Protein AF-A0A7U9KSP5-F1 (afdb_monomer)

Nearest PDB structures (foldseek):
  8i9w-assembly1_CV  TM=2.836E-01  e=3.031E+00  Thermochaetoides thermophila DSM 1495

Solvent-accessible surface area (backbone atoms only — not comparable to full-atom values): 4833 Å² total; per-residue (Å²): 108,76,48,78,47,78,48,66,75,72,95,52,94,94,53,79,78,79,88,57,75,63,45,79,50,77,40,54,92,48,68,67,44,46,52,51,49,67,68,27,66,62,36,62,70,54,46,55,64,47,46,66,74,77,42,67,71,91,76,63,84,85,82,90,84,77,93,75,90,79,132

pLDDT: mean 90.33, std 4.38, range [69.31, 95.5]

Sequence (71 aa):
MRKYTVSHPVPAGNYPPRAYDGLTEIWFENWEDHDAFFASENYRTLVNPDEARFIDMESVAVMVTEEKKVM

InterPro domains:
  IPR009799 EthD domain [PF07110] (3-57)
  IPR011008 Dimeric alpha-beta barrel [SSF54909] (2-68)

Structure (mmCIF, N/CA/C/O backbone):
data_AF-A0A7U9KSP5-F1
#
_entry.id   AF-A0A7U9KSP5-F1
#
loop_
_atom_site.group_PDB
_atom_site.id
_atom_site.type_symbol
_atom_site.label_atom_id
_atom_site.label_alt_id
_atom_site.label_comp_id
_atom_site.label_asym_id
_atom_site.label_entity_id
_atom_site.label_seq_id
_atom_site.pdbx_PDB_ins_code
_atom_site.Cartn_x
_atom_site.Cartn_y
_atom_site.Cartn_z
_atom_site.occupancy
_atom_site.B_iso_or_equiv
_atom_site.auth_seq_id
_atom_site.auth_comp_id
_atom_site.auth_asym_id
_atom_site.auth_atom_id
_atom_site.pdbx_PDB_model_num
ATOM 1 N N . MET A 1 1 ? -4.261 6.236 12.055 1.00 79.88 1 MET A N 1
ATOM 2 C CA . MET A 1 1 ? -3.329 6.129 10.898 1.00 79.88 1 MET A CA 1
ATOM 3 C C . MET A 1 1 ? -2.115 7.015 11.138 1.00 79.88 1 MET A C 1
ATOM 5 O O . MET A 1 1 ? -2.265 8.226 11.241 1.00 79.88 1 MET A O 1
ATOM 9 N N . ARG A 1 2 ? -0.925 6.417 11.225 1.00 87.62 2 ARG A N 1
ATOM 10 C CA . ARG A 1 2 ? 0.345 7.099 11.517 1.00 87.62 2 ARG A CA 1
ATOM 11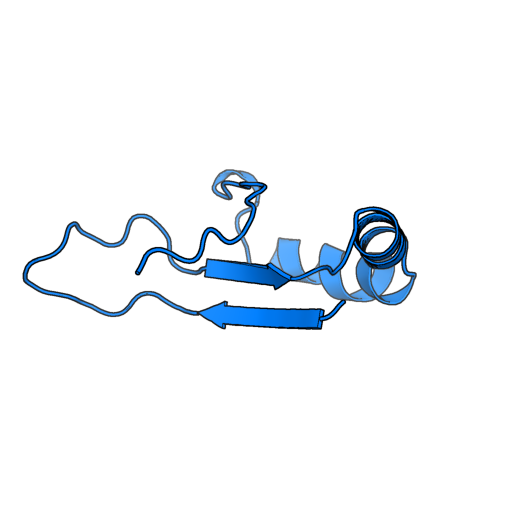 C C . ARG A 1 2 ? 1.044 7.617 10.255 1.00 87.62 2 ARG A C 1
ATOM 13 O O . ARG A 1 2 ? 1.625 8.697 10.272 1.00 87.62 2 ARG A O 1
ATOM 20 N N . LYS A 1 3 ? 1.011 6.845 9.163 1.00 90.31 3 LYS A N 1
ATOM 21 C CA . LYS A 1 3 ? 1.654 7.174 7.879 1.00 90.31 3 LYS A CA 1
ATOM 2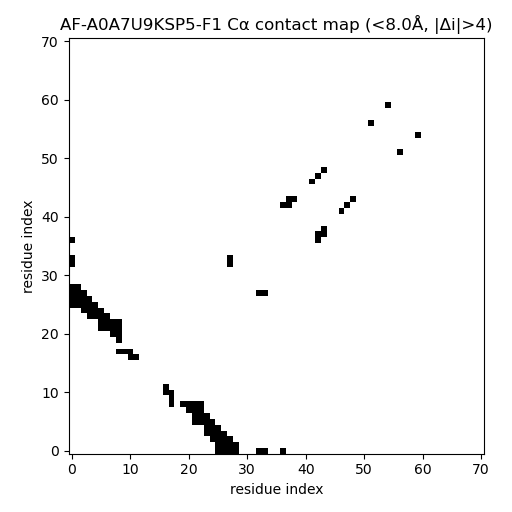2 C C . LYS A 1 3 ? 0.973 6.409 6.743 1.00 90.31 3 LYS A C 1
ATOM 24 O O . LYS A 1 3 ? 0.609 5.254 6.932 1.00 90.31 3 LYS A O 1
ATOM 29 N N . TYR A 1 4 ? 0.844 7.045 5.584 1.00 91.50 4 TYR A N 1
ATOM 30 C CA . TYR A 1 4 ? 0.386 6.426 4.341 1.00 91.50 4 TYR A CA 1
ATOM 31 C C . TYR A 1 4 ? 1.374 6.807 3.241 1.00 91.50 4 TYR A C 1
ATOM 33 O O . TYR A 1 4 ? 1.598 7.997 3.008 1.00 91.50 4 TYR A O 1
ATOM 41 N N . THR A 1 5 ? 1.990 5.827 2.587 1.00 93.75 5 THR A N 1
ATOM 42 C CA . THR A 1 5 ? 2.951 6.067 1.503 1.00 93.75 5 THR A CA 1
ATOM 43 C C . THR A 1 5 ? 2.691 5.174 0.312 1.00 93.75 5 THR A C 1
ATOM 45 O O . THR A 1 5 ? 2.441 3.987 0.475 1.00 93.75 5 THR A O 1
ATOM 48 N N . VAL A 1 6 ? 2.826 5.754 -0.880 1.00 92.50 6 VAL A N 1
ATOM 49 C CA . VAL A 1 6 ? 2.804 5.040 -2.159 1.00 92.50 6 VAL A CA 1
ATOM 50 C C . VAL A 1 6 ? 4.141 5.263 -2.846 1.00 92.50 6 VAL A C 1
ATOM 52 O O . VAL A 1 6 ? 4.630 6.392 -2.909 1.00 92.50 6 VAL A O 1
ATOM 55 N N . SER A 1 7 ? 4.756 4.195 -3.334 1.00 94.06 7 SER A N 1
ATOM 56 C CA . SER A 1 7 ? 6.043 4.228 -4.026 1.00 94.06 7 SER A CA 1
ATOM 57 C C . SER A 1 7 ? 5.989 3.383 -5.289 1.00 94.06 7 SER A C 1
ATOM 59 O O . SER A 1 7 ? 5.389 2.317 -5.291 1.00 94.06 7 SER A O 1
ATOM 61 N N . HIS A 1 8 ? 6.645 3.844 -6.352 1.00 92.69 8 HIS A N 1
ATOM 62 C CA . HIS A 1 8 ? 6.758 3.100 -7.606 1.00 92.69 8 HIS A CA 1
ATOM 63 C C . HIS A 1 8 ? 8.194 2.584 -7.756 1.00 92.69 8 HIS A C 1
ATOM 65 O O . HIS A 1 8 ? 9.141 3.345 -7.522 1.00 92.69 8 HIS A O 1
ATOM 71 N N . PRO A 1 9 ? 8.398 1.318 -8.147 1.00 92.44 9 PRO A N 1
ATOM 72 C CA . PRO A 1 9 ? 9.724 0.757 -8.281 1.00 92.44 9 PRO A CA 1
ATOM 73 C C . PRO A 1 9 ? 10.443 1.341 -9.498 1.00 92.44 9 PRO A C 1
ATOM 75 O O . PRO A 1 9 ? 9.929 1.386 -10.623 1.00 92.44 9 PRO A O 1
ATOM 78 N N . VAL A 1 10 ? 11.687 1.748 -9.267 1.00 92.50 10 VAL A N 1
ATOM 79 C CA . VAL A 1 10 ? 12.583 2.299 -10.285 1.00 92.50 10 VAL A CA 1
ATOM 80 C C . VAL A 1 10 ? 13.455 1.199 -10.902 1.00 92.50 10 VAL A C 1
ATOM 82 O O . VAL A 1 10 ? 13.683 0.167 -10.266 1.00 92.50 10 VAL A O 1
ATOM 85 N N . PRO A 1 11 ? 13.962 1.378 -12.134 1.00 89.00 11 PRO A N 1
ATOM 86 C CA . PRO A 1 11 ? 14.948 0.465 -12.701 1.00 89.00 11 PRO A CA 1
ATOM 87 C C . PRO A 1 11 ? 16.203 0.381 -11.818 1.00 89.00 11 PRO A C 1
ATOM 89 O O . PRO A 1 11 ? 16.813 1.403 -11.507 1.00 89.00 11 PRO A O 1
ATOM 92 N N . ALA A 1 12 ? 16.608 -0.836 -11.449 1.00 90.25 12 ALA A N 1
ATOM 93 C CA . ALA A 1 12 ? 17.7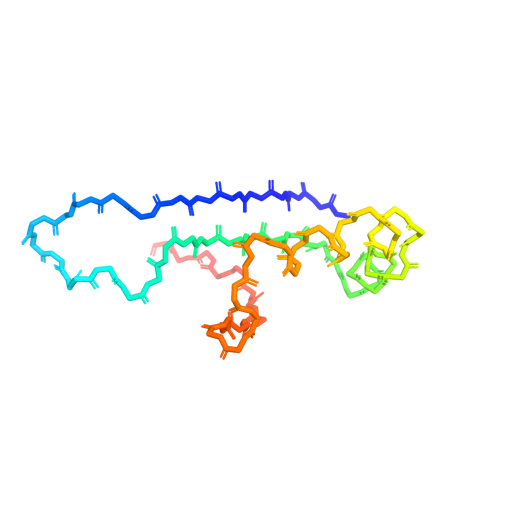94 -1.088 -10.635 1.00 90.25 12 ALA A CA 1
ATOM 94 C C . ALA A 1 12 ? 18.593 -2.260 -11.229 1.00 90.25 12 ALA A C 1
ATOM 96 O O . ALA A 1 12 ? 18.202 -3.415 -11.107 1.00 90.25 12 ALA A O 1
ATOM 97 N N . GLY A 1 13 ? 19.709 -1.960 -11.906 1.00 91.06 13 GLY A N 1
ATOM 98 C CA . GLY A 1 13 ? 20.386 -2.912 -12.804 1.00 91.06 13 GLY A CA 1
ATOM 99 C C . GLY A 1 13 ? 20.934 -4.191 -12.157 1.00 91.06 13 GLY A C 1
ATOM 100 O O . GLY A 1 13 ? 21.017 -5.211 -12.828 1.00 91.06 13 GLY A O 1
ATOM 101 N N . ASN A 1 14 ? 21.267 -4.157 -10.864 1.00 94.44 14 ASN A N 1
ATOM 102 C CA . ASN A 1 14 ? 21.797 -5.316 -10.130 1.00 94.44 14 ASN A CA 1
ATOM 103 C C . ASN A 1 14 ? 20.731 -6.054 -9.301 1.00 94.44 14 ASN A C 1
ATOM 105 O O . ASN A 1 14 ? 21.075 -6.908 -8.487 1.00 94.44 14 ASN A O 1
ATOM 109 N N . TYR A 1 15 ? 19.456 -5.703 -9.463 1.00 92.44 15 TYR A N 1
ATOM 110 C CA . TYR A 1 15 ? 18.346 -6.285 -8.715 1.00 92.44 15 TYR A CA 1
ATOM 111 C C . TYR A 1 15 ? 17.427 -7.077 -9.648 1.00 92.44 15 TYR A C 1
ATOM 113 O O . TYR A 1 15 ? 17.446 -6.860 -10.864 1.00 92.44 15 TYR A O 1
ATOM 121 N N . PRO A 1 16 ? 16.611 -7.996 -9.101 1.00 89.81 16 PRO A N 1
ATOM 122 C CA . PRO A 1 16 ? 15.588 -8.672 -9.881 1.00 89.81 16 PRO A CA 1
ATOM 123 C C . PRO A 1 16 ? 14.674 -7.680 -10.616 1.00 89.81 16 PRO A C 1
ATOM 125 O O . PRO A 1 16 ? 14.472 -6.554 -10.144 1.00 89.81 16 PRO A O 1
ATOM 128 N N . PRO A 1 17 ? 14.092 -8.089 -11.757 1.00 87.25 17 PRO A N 1
ATOM 129 C CA . PRO A 1 17 ? 13.103 -7.276 -12.442 1.00 87.25 17 PRO A CA 1
ATOM 130 C C . PRO A 1 17 ? 11.929 -6.957 -11.511 1.00 87.25 17 PRO A C 1
ATOM 132 O O . PRO A 1 17 ? 11.585 -7.728 -10.614 1.00 87.25 17 PRO A O 1
ATOM 135 N N . ARG A 1 18 ? 11.317 -5.793 -11.739 1.00 87.50 18 ARG A N 1
ATOM 136 C CA . ARG A 1 18 ? 10.189 -5.293 -10.948 1.00 87.50 18 ARG A CA 1
ATOM 137 C C . ARG A 1 18 ? 9.027 -6.282 -11.041 1.00 87.50 18 ARG A C 1
ATOM 139 O O . ARG A 1 18 ? 8.483 -6.471 -12.124 1.00 87.50 18 ARG A O 1
ATOM 146 N N . ALA A 1 19 ? 8.692 -6.914 -9.918 1.00 89.62 19 ALA A N 1
ATOM 147 C CA . ALA A 1 19 ? 7.573 -7.853 -9.827 1.00 89.62 19 ALA A CA 1
ATOM 148 C C . ALA A 1 19 ? 6.218 -7.142 -9.681 1.00 89.62 19 ALA A C 1
ATOM 150 O O . ALA A 1 19 ? 5.202 -7.680 -10.098 1.00 89.62 19 ALA A O 1
ATOM 151 N N . TYR A 1 20 ? 6.233 -5.933 -9.119 1.00 92.19 20 TYR A N 1
ATOM 152 C CA . TYR A 1 20 ? 5.070 -5.072 -8.917 1.00 92.19 20 TYR A CA 1
ATOM 153 C C . TYR A 1 20 ? 5.357 -3.695 -9.520 1.00 92.19 20 TYR A C 1
ATOM 155 O O . TYR A 1 20 ? 6.520 -3.337 -9.730 1.00 92.19 20 TYR A O 1
ATOM 163 N N . ASP A 1 21 ? 4.316 -2.924 -9.800 1.00 92.88 21 ASP A N 1
ATOM 164 C CA . ASP A 1 21 ? 4.382 -1.554 -10.320 1.00 92.88 21 ASP A CA 1
ATOM 165 C C . ASP A 1 21 ? 4.195 -0.484 -9.232 1.00 92.88 21 ASP A C 1
ATOM 167 O O . ASP A 1 21 ? 4.542 0.677 -9.453 1.00 92.88 21 ASP A O 1
ATOM 171 N N . GLY A 1 22 ? 3.749 -0.882 -8.040 1.00 92.69 22 GLY A N 1
ATOM 172 C CA . GLY A 1 22 ? 3.567 -0.015 -6.886 1.00 92.69 22 GLY A CA 1
ATOM 173 C C . GLY A 1 22 ? 3.738 -0.747 -5.554 1.00 92.69 22 GLY A C 1
ATOM 174 O O . GLY A 1 22 ? 3.651 -1.970 -5.464 1.00 92.69 22 GLY A O 1
ATOM 175 N N . LEU A 1 23 ? 3.999 0.030 -4.509 1.00 94.06 23 LEU A N 1
ATOM 176 C CA . LEU A 1 23 ? 4.013 -0.391 -3.115 1.00 94.06 23 LEU A CA 1
ATOM 177 C C . LEU A 1 23 ? 3.234 0.637 -2.303 1.00 94.06 23 LEU A C 1
ATOM 179 O O . LEU A 1 23 ? 3.608 1.813 -2.282 1.00 94.06 23 LEU A O 1
ATOM 183 N N . THR A 1 24 ? 2.204 0.175 -1.603 1.00 94.12 24 THR A N 1
ATOM 184 C CA . THR A 1 24 ? 1.464 0.977 -0.629 1.00 94.12 24 THR A CA 1
ATOM 185 C C . THR A 1 24 ? 1.769 0.469 0.771 1.00 94.12 24 THR A C 1
ATOM 187 O O . THR A 1 24 ? 1.587 -0.709 1.065 1.00 94.12 24 THR A O 1
ATOM 190 N N . GLU A 1 25 ? 2.212 1.367 1.644 1.00 94.94 25 GLU A N 1
ATOM 191 C CA . GLU A 1 25 ? 2.441 1.078 3.057 1.00 94.94 25 GLU A CA 1
ATOM 192 C C . GLU A 1 25 ? 1.544 1.967 3.911 1.00 94.94 25 GLU A C 1
ATOM 194 O O . GLU A 1 25 ? 1.594 3.200 3.818 1.00 94.94 25 GLU A O 1
ATOM 199 N N . ILE A 1 26 ? 0.757 1.336 4.781 1.00 94.56 26 ILE A N 1
ATOM 200 C CA . ILE A 1 26 ? -0.093 2.025 5.747 1.00 94.56 26 ILE A CA 1
ATOM 201 C C . ILE A 1 26 ? 0.341 1.608 7.145 1.00 94.56 26 ILE A C 1
ATOM 203 O O . ILE A 1 26 ? 0.372 0.429 7.484 1.00 94.56 26 ILE A O 1
ATOM 207 N N . TRP A 1 27 ? 0.696 2.600 7.949 1.00 95.50 27 TRP A N 1
ATOM 208 C CA . TRP A 1 27 ? 1.234 2.405 9.284 1.00 95.50 27 TRP A CA 1
ATOM 209 C C . TRP A 1 27 ? 0.172 2.748 10.317 1.00 95.50 27 TRP A C 1
ATOM 211 O O . TRP A 1 27 ? -0.408 3.842 10.296 1.00 95.50 27 TRP A O 1
ATOM 221 N N . PHE A 1 28 ? -0.029 1.837 11.259 1.00 95.19 28 PHE A N 1
ATOM 222 C CA . PHE A 1 28 ? -0.967 1.980 12.364 1.00 95.19 28 PHE A CA 1
ATOM 223 C C . PHE A 1 28 ? -0.232 1.786 13.689 1.00 95.19 28 PHE A C 1
ATOM 225 O O . PHE A 1 28 ? 0.761 1.064 13.742 1.00 95.19 28 PHE A O 1
ATOM 232 N N . GLU A 1 29 ? -0.693 2.460 14.744 1.00 93.75 29 GLU A N 1
ATOM 233 C CA . GLU A 1 29 ? -0.142 2.269 16.095 1.00 93.75 29 GLU A CA 1
ATOM 234 C C . GLU A 1 29 ? -0.684 0.984 16.737 1.00 93.75 29 GLU A C 1
ATOM 236 O O . GLU A 1 29 ? -0.023 0.362 17.564 1.00 93.75 29 GLU A O 1
ATOM 241 N N . ASN A 1 30 ? -1.900 0.581 16.362 1.00 94.25 30 ASN A N 1
ATOM 242 C CA . ASN A 1 30 ? -2.580 -0.602 16.869 1.00 94.25 30 ASN A CA 1
ATOM 243 C C . ASN A 1 30 ? -3.669 -1.071 15.881 1.00 94.25 30 ASN A C 1
ATOM 245 O O . ASN A 1 30 ? -3.931 -0.432 14.860 1.00 94.25 30 ASN A O 1
ATOM 249 N N . TRP A 1 31 ? -4.308 -2.194 16.205 1.00 94.19 31 TRP A N 1
ATOM 250 C CA . TRP A 1 31 ? -5.377 -2.779 15.393 1.00 94.19 31 TRP A CA 1
ATOM 251 C C . TRP A 1 31 ? -6.691 -1.990 15.420 1.00 94.19 31 TRP A C 1
ATOM 253 O O . TRP A 1 31 ? -7.412 -1.990 14.429 1.00 94.19 31 TRP A O 1
ATOM 263 N N . GLU A 1 32 ? -6.987 -1.273 16.503 1.00 95.44 32 GLU A N 1
ATOM 264 C CA . GLU A 1 32 ? -8.191 -0.436 16.581 1.00 95.44 32 GLU A CA 1
ATOM 265 C C . GLU A 1 32 ? -8.134 0.701 15.548 1.00 95.44 32 GLU A C 1
ATOM 267 O O . GLU A 1 32 ? -9.094 0.930 14.813 1.00 95.44 32 GLU A O 1
ATOM 272 N N . ASP A 1 3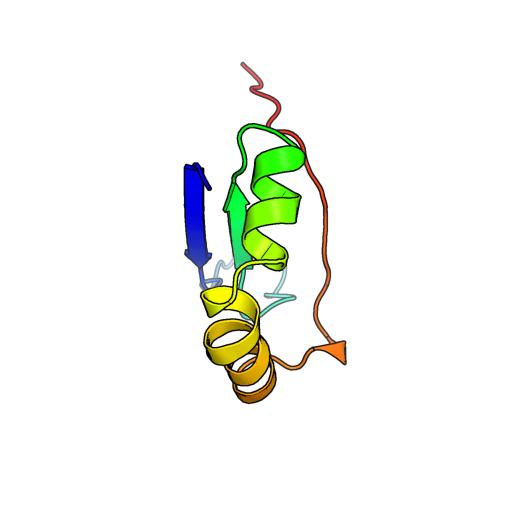3 ? -6.972 1.342 15.404 1.00 93.62 33 ASP A N 1
ATOM 273 C CA . ASP A 1 33 ? -6.703 2.355 14.382 1.00 93.62 33 ASP A CA 1
ATOM 274 C C . ASP A 1 33 ? -6.793 1.797 12.955 1.00 93.62 33 ASP A C 1
ATOM 276 O O . ASP A 1 33 ? -7.228 2.507 12.042 1.00 93.62 33 ASP A O 1
ATOM 280 N N . HIS A 1 34 ? -6.331 0.559 12.753 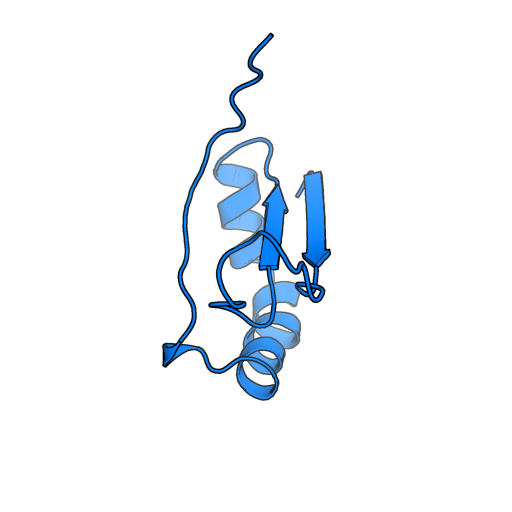1.00 93.94 34 HIS A N 1
ATOM 281 C CA . HIS A 1 34 ? -6.430 -0.147 11.476 1.00 93.94 34 HIS A CA 1
ATOM 282 C C . HIS A 1 34 ? -7.899 -0.359 11.104 1.00 93.94 34 HIS A C 1
ATOM 284 O O . HIS A 1 34 ? -8.347 0.082 10.043 1.00 93.94 34 HIS A O 1
ATOM 290 N N . ASP A 1 35 ? -8.671 -0.968 12.001 1.00 94.19 35 ASP A N 1
ATOM 291 C CA . ASP 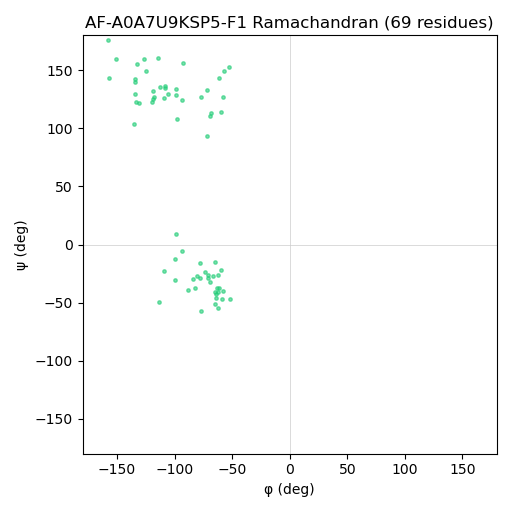A 1 35 ? -10.070 -1.301 11.749 1.00 94.19 35 ASP A CA 1
ATOM 292 C C . ASP A 1 35 ? -10.912 -0.037 11.565 1.00 94.19 35 ASP A C 1
ATOM 294 O O . ASP A 1 35 ? -11.718 0.046 10.636 1.00 94.19 35 ASP A O 1
ATOM 298 N N . ALA A 1 36 ? -10.669 0.996 12.377 1.00 94.00 36 ALA A N 1
ATOM 299 C CA . ALA A 1 36 ? -11.324 2.291 12.239 1.00 94.00 36 ALA A CA 1
ATOM 300 C C . ALA A 1 36 ? -11.027 2.958 10.885 1.00 94.00 36 ALA A C 1
ATOM 302 O O . ALA A 1 36 ? -11.917 3.572 10.292 1.00 94.00 36 ALA A O 1
ATOM 303 N N . PHE A 1 37 ? -9.801 2.829 10.366 1.00 92.06 37 PHE A N 1
ATOM 304 C CA . PHE A 1 37 ? -9.432 3.384 9.064 1.00 92.06 37 PHE A CA 1
ATOM 305 C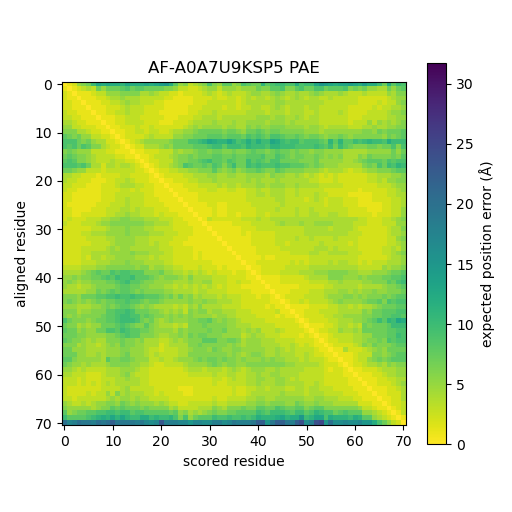 C . PHE A 1 37 ? -10.205 2.718 7.921 1.00 92.06 37 PHE A C 1
ATOM 307 O O . PHE A 1 37 ? -10.840 3.417 7.128 1.00 92.06 37 PHE A O 1
ATOM 314 N N . PHE A 1 38 ? -10.214 1.385 7.865 1.00 90.44 38 PHE A N 1
ATOM 315 C CA . PHE A 1 38 ? -10.919 0.640 6.815 1.00 90.44 38 PHE A CA 1
ATOM 316 C C . PHE A 1 38 ? -12.447 0.710 6.958 1.00 90.44 38 PHE A C 1
ATOM 318 O O . PHE A 1 38 ? -13.171 0.641 5.963 1.00 90.44 38 PHE A O 1
ATOM 325 N N . ALA A 1 39 ? -12.956 0.913 8.176 1.00 92.31 39 ALA A N 1
ATOM 326 C CA . ALA A 1 39 ? -14.371 1.171 8.424 1.00 92.31 39 ALA A CA 1
ATOM 327 C C . ALA A 1 39 ? -14.799 2.613 8.099 1.00 92.31 39 ALA A C 1
ATOM 329 O O . ALA A 1 39 ? -16.000 2.871 7.982 1.00 92.31 39 ALA A O 1
ATOM 330 N N . SER A 1 40 ? -13.852 3.547 7.952 1.00 91.12 40 SER A N 1
ATOM 331 C CA . SER A 1 40 ? -14.162 4.960 7.743 1.00 91.12 40 SER A CA 1
ATOM 332 C C . SER A 1 40 ? -14.951 5.195 6.454 1.00 91.12 40 SER A C 1
ATOM 334 O O . SER A 1 40 ? -14.713 4.575 5.413 1.00 91.12 40 SER A O 1
ATOM 336 N N . GLU A 1 41 ? -15.884 6.145 6.510 1.00 90.56 41 GLU A N 1
ATOM 337 C CA . GLU A 1 41 ? -16.702 6.521 5.355 1.00 90.56 41 GLU A CA 1
ATOM 338 C C . GLU A 1 41 ? -15.832 6.975 4.178 1.00 90.56 41 GLU A C 1
ATOM 340 O O . GLU A 1 41 ? -16.068 6.577 3.039 1.00 90.56 41 GLU A O 1
ATOM 345 N N . ASN A 1 42 ? -14.770 7.733 4.461 1.00 87.94 42 ASN A N 1
ATOM 346 C CA . ASN A 1 42 ? -13.827 8.203 3.453 1.00 87.94 42 ASN A CA 1
ATOM 347 C C . ASN A 1 42 ? -13.161 7.041 2.699 1.00 87.94 42 ASN A C 1
ATOM 349 O O . ASN A 1 42 ? -13.120 7.052 1.468 1.00 87.94 42 ASN A O 1
ATOM 353 N N . TYR A 1 43 ? -12.684 6.016 3.415 1.00 86.50 43 TYR A N 1
ATOM 354 C CA . TYR A 1 43 ? -12.066 4.862 2.764 1.00 86.50 43 TYR A CA 1
ATOM 355 C C . TYR A 1 43 ? -13.081 4.115 1.890 1.00 86.50 43 TYR A C 1
ATOM 357 O O . TYR A 1 43 ? -12.816 3.831 0.726 1.00 86.50 43 TYR A O 1
ATOM 365 N N . ARG A 1 44 ? -14.285 3.865 2.412 1.00 88.56 44 ARG A N 1
ATOM 366 C CA . ARG A 1 44 ? -15.311 3.080 1.710 1.00 88.56 44 ARG A CA 1
ATOM 367 C C . ARG A 1 44 ? -15.912 3.775 0.491 1.00 88.56 44 ARG A C 1
ATOM 369 O O . ARG A 1 44 ? -16.331 3.096 -0.440 1.00 88.56 44 ARG A O 1
ATOM 376 N N . THR A 1 45 ? -16.023 5.100 0.518 1.00 87.38 45 THR A N 1
ATOM 377 C CA . THR A 1 45 ? -16.748 5.860 -0.517 1.00 87.38 45 THR A CA 1
ATOM 378 C C . THR A 1 45 ? -15.834 6.480 -1.560 1.00 87.38 45 THR A C 1
ATOM 380 O O . THR A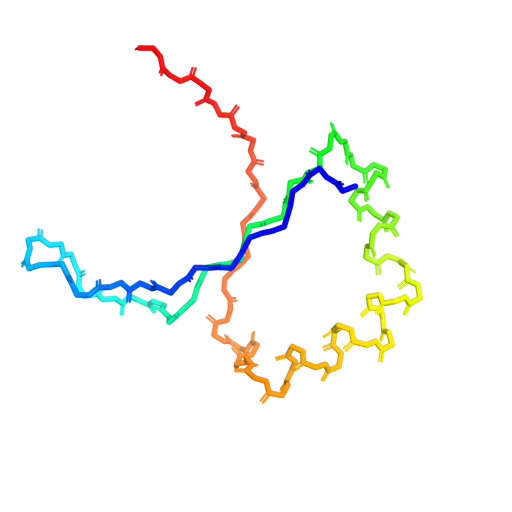 1 45 ? -16.247 6.616 -2.710 1.00 87.38 45 THR A O 1
ATOM 383 N N . LEU A 1 46 ? -14.607 6.840 -1.179 1.00 85.38 46 LEU A N 1
ATOM 384 C CA . LEU A 1 46 ? -13.677 7.536 -2.061 1.00 85.38 46 LEU A CA 1
ATOM 385 C C . LEU A 1 46 ? -12.469 6.675 -2.397 1.00 85.38 46 LEU A C 1
ATOM 387 O O . LEU A 1 46 ? -12.161 6.533 -3.570 1.00 85.38 46 LEU A O 1
ATOM 391 N N . VAL A 1 47 ? -11.811 6.073 -1.405 1.00 84.12 47 VAL A N 1
ATOM 392 C CA . VAL A 1 47 ? -10.528 5.387 -1.635 1.00 84.12 47 VAL A CA 1
ATOM 393 C C . VAL A 1 47 ? -10.727 4.021 -2.288 1.00 84.12 47 VAL A C 1
ATOM 395 O O . VAL A 1 47 ? -10.223 3.788 -3.378 1.00 84.12 47 VAL A O 1
ATOM 398 N N . ASN A 1 48 ? -11.506 3.131 -1.675 1.00 83.31 48 ASN A N 1
ATOM 399 C CA . ASN A 1 48 ? -11.661 1.758 -2.151 1.00 83.31 48 ASN A CA 1
ATOM 400 C C . ASN A 1 48 ? -12.279 1.645 -3.564 1.00 83.31 48 ASN A C 1
ATOM 402 O O . ASN A 1 48 ? -11.782 0.855 -4.368 1.00 83.31 48 ASN A O 1
ATOM 406 N N . PRO A 1 49 ? -13.303 2.443 -3.933 1.00 85.56 49 PRO A N 1
ATOM 407 C CA . PRO A 1 49 ? -13.819 2.432 -5.302 1.00 85.56 49 PRO A CA 1
ATOM 408 C C . PRO A 1 49 ? -12.821 2.974 -6.328 1.00 85.56 49 PRO A C 1
ATOM 410 O O . PRO A 1 49 ? -12.908 2.630 -7.505 1.00 85.56 49 PRO A O 1
ATOM 413 N N . ASP A 1 50 ? -11.913 3.852 -5.902 1.00 85.94 50 ASP A N 1
ATOM 414 C CA . ASP A 1 50 ? -10.899 4.447 -6.766 1.00 85.94 50 ASP A CA 1
ATOM 415 C C . ASP A 1 50 ? -9.694 3.517 -6.942 1.00 85.94 50 ASP A C 1
ATOM 417 O O . ASP A 1 50 ? -9.209 3.359 -8.059 1.00 85.94 50 ASP A O 1
ATOM 421 N N . GLU A 1 51 ? -9.293 2.790 -5.894 1.00 84.44 51 GLU A N 1
ATOM 422 C CA . GLU A 1 51 ? -8.271 1.735 -5.962 1.00 84.44 51 GLU A CA 1
ATOM 423 C C . GLU A 1 51 ? -8.592 0.730 -7.077 1.00 84.44 51 GLU A C 1
ATOM 425 O O . GLU A 1 51 ? -7.748 0.476 -7.931 1.00 84.44 51 GLU A O 1
ATOM 430 N N . ALA A 1 52 ? -9.840 0.262 -7.169 1.00 83.19 52 ALA A N 1
ATOM 431 C CA . ALA A 1 52 ? -10.267 -0.673 -8.214 1.00 83.19 52 ALA A CA 1
ATOM 432 C C . ALA A 1 52 ? -10.224 -0.102 -9.649 1.00 83.19 52 ALA A C 1
ATOM 434 O O . ALA A 1 52 ? -10.314 -0.860 -10.613 1.00 83.19 52 ALA A O 1
ATOM 435 N N . ARG A 1 53 ? -10.118 1.223 -9.825 1.00 86.88 53 ARG A N 1
ATOM 436 C CA . ARG A 1 53 ? -9.961 1.847 -11.153 1.00 86.88 53 ARG A CA 1
ATOM 437 C C . ARG A 1 53 ? -8.516 1.863 -11.627 1.00 86.88 53 ARG A C 1
ATOM 439 O O . ARG A 1 53 ? -8.285 1.873 -12.834 1.00 86.88 53 ARG A O 1
ATOM 446 N N . PHE A 1 54 ? -7.572 1.921 -10.693 1.00 84.38 54 PHE A N 1
ATOM 447 C CA . PHE A 1 54 ? -6.151 2.106 -10.985 1.00 84.38 54 PHE A CA 1
ATOM 448 C C . PHE A 1 54 ? -5.316 0.855 -10.732 1.00 84.38 54 PHE A C 1
ATOM 450 O O . PHE A 1 54 ? -4.236 0.731 -11.302 1.00 84.38 54 PHE A O 1
ATOM 457 N N . ILE A 1 55 ? -5.804 -0.053 -9.892 1.00 86.81 55 ILE A N 1
ATOM 458 C CA . ILE A 1 55 ? -5.075 -1.219 -9.417 1.00 86.81 55 ILE A CA 1
ATOM 459 C C . ILE A 1 55 ? -5.812 -2.471 -9.883 1.00 86.81 55 ILE A C 1
ATOM 461 O O . ILE A 1 55 ? -7.006 -2.643 -9.628 1.00 86.81 55 ILE A O 1
ATOM 465 N N . ASP A 1 56 ? -5.084 -3.367 -10.546 1.00 89.06 56 ASP A N 1
ATOM 466 C CA . ASP A 1 56 ? -5.569 -4.719 -10.801 1.00 89.06 56 ASP A CA 1
ATOM 467 C C . ASP A 1 56 ? -5.555 -5.512 -9.491 1.00 89.06 56 ASP A C 1
ATOM 469 O O . ASP A 1 56 ? -4.540 -6.093 -9.100 1.00 89.06 56 ASP A O 1
ATOM 473 N N . MET A 1 57 ? -6.698 -5.515 -8.806 1.00 86.06 57 MET A N 1
ATOM 474 C CA . MET A 1 57 ? -6.863 -6.137 -7.494 1.00 86.06 57 MET A CA 1
ATOM 475 C C . MET A 1 57 ? -6.579 -7.647 -7.487 1.00 86.06 57 MET A C 1
ATOM 477 O O . MET A 1 57 ? -6.261 -8.178 -6.425 1.00 86.06 57 MET A O 1
ATOM 481 N N . GLU A 1 58 ? -6.648 -8.343 -8.630 1.00 88.44 58 GLU A N 1
ATOM 482 C CA . GLU A 1 58 ? -6.309 -9.774 -8.713 1.00 88.44 58 GLU A CA 1
ATOM 483 C C . GLU A 1 58 ? -4.794 -10.018 -8.624 1.00 88.44 58 GLU A C 1
ATOM 485 O O . GLU A 1 58 ? -4.353 -11.094 -8.220 1.00 88.44 58 GLU A O 1
ATOM 490 N N . SER A 1 59 ? -3.995 -9.004 -8.963 1.00 90.81 59 SER A N 1
ATOM 491 C CA . SER A 1 59 ? -2.530 -9.043 -8.925 1.00 90.81 59 SER A CA 1
ATOM 492 C C . SER A 1 59 ? -1.930 -8.509 -7.615 1.00 90.81 59 SER A C 1
ATOM 494 O O . SER A 1 59 ? -0.717 -8.599 -7.402 1.00 90.81 59 SER A O 1
ATOM 496 N N . VAL A 1 60 ? -2.763 -7.970 -6.715 1.00 91.75 60 VAL A N 1
ATOM 497 C CA . VAL A 1 60 ? -2.317 -7.369 -5.452 1.00 91.75 60 VAL A CA 1
ATOM 498 C C . VAL A 1 60 ? -1.958 -8.442 -4.430 1.00 91.75 60 VAL A C 1
ATOM 500 O O . VAL A 1 60 ? -2.768 -9.293 -4.066 1.00 91.75 60 VAL A O 1
ATOM 503 N N . ALA A 1 61 ? -0.751 -8.336 -3.878 1.00 93.31 61 ALA A N 1
ATOM 504 C CA . ALA A 1 61 ? -0.349 -9.071 -2.687 1.00 93.31 61 ALA A CA 1
ATOM 505 C C . ALA A 1 61 ? -0.462 -8.173 -1.447 1.00 93.31 61 ALA A C 1
ATOM 507 O O . ALA A 1 61 ? 0.018 -7.039 -1.446 1.00 93.31 61 ALA A O 1
ATOM 508 N N . VAL A 1 62 ? -1.055 -8.697 -0.372 1.00 93.06 62 VAL A N 1
ATOM 509 C CA . VAL A 1 62 ? -1.176 -8.002 0.919 1.00 93.06 62 VAL A CA 1
ATOM 510 C C . VAL A 1 62 ? -0.332 -8.718 1.965 1.00 93.06 62 VAL A C 1
ATOM 512 O O . VAL A 1 62 ? -0.372 -9.943 2.079 1.00 93.06 62 VAL A O 1
ATOM 515 N N . MET A 1 63 ? 0.415 -7.948 2.755 1.00 94.81 63 MET A N 1
ATOM 516 C CA . MET A 1 63 ? 1.203 -8.462 3.868 1.00 94.81 63 MET A CA 1
ATOM 517 C C . MET A 1 63 ? 1.006 -7.583 5.098 1.00 94.81 63 MET A C 1
ATOM 519 O O . MET A 1 63 ? 1.171 -6.369 5.034 1.00 94.81 63 MET A O 1
ATOM 523 N N . VAL A 1 64 ? 0.690 -8.217 6.225 1.00 94.81 64 VAL A N 1
ATOM 524 C CA . VAL A 1 64 ? 0.673 -7.566 7.537 1.00 94.81 64 VAL A CA 1
ATOM 525 C C . VAL A 1 64 ? 2.034 -7.783 8.183 1.00 94.81 64 VAL A C 1
ATOM 527 O O . VAL A 1 64 ? 2.484 -8.924 8.308 1.00 94.81 64 VAL A O 1
ATOM 530 N N . THR A 1 65 ? 2.700 -6.698 8.570 1.00 94.69 65 THR A N 1
ATOM 531 C CA . THR A 1 65 ? 4.056 -6.731 9.126 1.00 94.69 65 THR A CA 1
ATOM 532 C C . THR A 1 65 ? 4.159 -5.891 10.393 1.00 94.69 65 THR A C 1
ATOM 534 O O . THR A 1 65 ? 3.404 -4.943 10.599 1.00 94.69 65 THR A O 1
ATOM 537 N N . GLU A 1 66 ? 5.127 -6.236 11.238 1.00 93.31 66 GLU A N 1
ATOM 538 C CA . GLU A 1 66 ? 5.595 -5.378 12.325 1.00 93.31 66 GLU A CA 1
ATOM 539 C C . GLU A 1 66 ? 6.993 -4.861 11.972 1.00 93.31 66 GLU A C 1
ATOM 541 O O . GLU A 1 66 ? 7.851 -5.617 11.502 1.00 93.31 66 GLU A O 1
ATOM 546 N N . GLU A 1 67 ? 7.251 -3.572 12.208 1.00 91.75 67 GLU A N 1
ATOM 547 C CA . GLU A 1 67 ? 8.588 -3.011 12.018 1.00 91.75 67 GLU A CA 1
ATOM 548 C C . GLU A 1 67 ? 9.545 -3.583 13.062 1.00 91.75 67 GLU A C 1
ATOM 550 O O . GLU A 1 67 ? 9.471 -3.278 14.253 1.00 91.75 67 GLU A O 1
ATOM 555 N N . LYS A 1 68 ? 10.514 -4.370 12.594 1.00 90.75 68 LYS A N 1
ATOM 556 C CA . LYS A 1 68 ? 11.635 -4.805 13.416 1.00 90.75 68 LYS A CA 1
ATOM 557 C C . LYS A 1 68 ? 12.841 -3.915 13.155 1.00 90.75 68 LYS A C 1
ATOM 559 O O . LYS A 1 68 ? 13.504 -4.039 12.128 1.00 90.75 68 LYS A O 1
ATOM 564 N N . LYS A 1 69 ? 13.175 -3.059 14.121 1.00 88.25 69 LYS A N 1
ATOM 565 C CA . LYS A 1 69 ? 14.446 -2.326 14.103 1.00 88.25 69 LYS A CA 1
ATOM 566 C C . LYS A 1 69 ? 15.593 -3.302 14.339 1.00 88.25 69 LYS A C 1
ATOM 568 O O . LYS A 1 69 ? 15.736 -3.850 15.430 1.00 88.25 69 LYS A O 1
ATOM 573 N N . VAL A 1 70 ? 16.388 -3.522 13.301 1.00 88.56 70 VAL A N 1
ATOM 574 C CA . VAL A 1 70 ? 17.661 -4.240 13.380 1.00 88.56 70 VAL A CA 1
ATOM 575 C C . VAL A 1 70 ? 18.791 -3.218 13.440 1.00 88.56 70 VAL A C 1
ATOM 577 O O . VAL A 1 70 ? 18.809 -2.267 12.659 1.00 88.56 70 VAL A O 1
ATOM 580 N N . MET A 1 71 ? 19.657 -3.390 14.439 1.00 69.31 71 MET A N 1
ATOM 581 C CA . MET A 1 71 ? 20.860 -2.590 14.678 1.00 69.31 71 MET A CA 1
ATOM 582 C C . MET A 1 71 ? 22.076 -3.232 14.020 1.00 69.31 71 MET A C 1
ATOM 584 O O . MET A 1 71 ? 22.088 -4.483 13.940 1.00 69.31 71 MET A O 1
#

R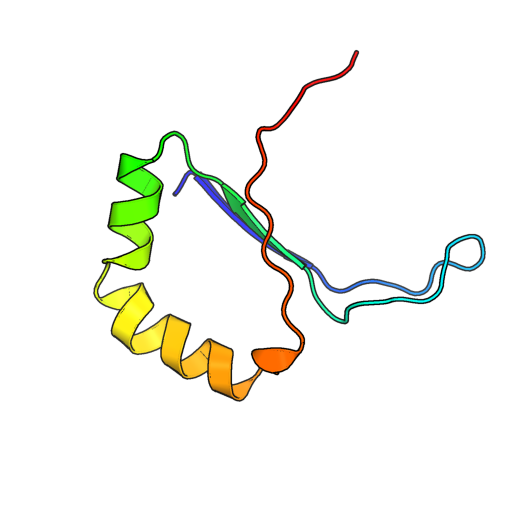adius of gyration: 14.69 Å; Cα contacts (8 Å, |Δi|>4): 52; chains: 1; bounding box: 38×18×30 Å

Secondary structure (DSSP, 8-state):
--EEEEE-PPP-TTS---S-S-EEEEE-SSHHHHHHHHHSHHIIIIIHHHHHHHS-TTS------------

Foldseek 3Di:
DPDWDKDADDDDPVDDPDLDGMDIDDDDPDVVRVVCVCVDPCCVPPNVVVCVVVPPPVSDDDDDDDDDDDD

Organism: NCBI:txid1306181

Mean predicted aligned error: 4.32 Å